Protein AF-A0A7S0L3K0-F1 (afdb_monomer)

pLDDT: mean 88.39, std 6.0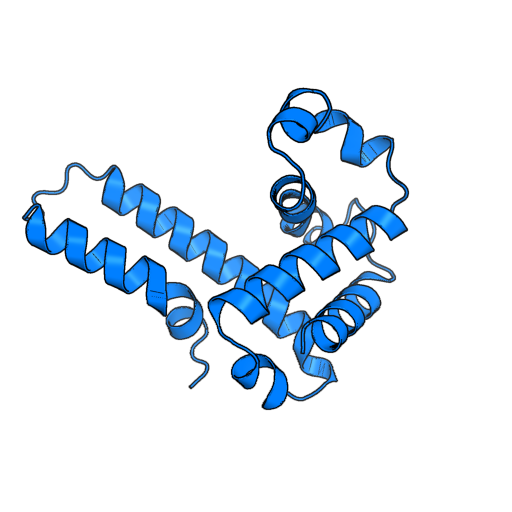1, range [55.41, 95.88]

Structure (mmCIF, N/CA/C/O backbone):
data_AF-A0A7S0L3K0-F1
#
_entry.id   AF-A0A7S0L3K0-F1
#
loop_
_atom_site.group_PDB
_atom_site.id
_atom_site.type_symbol
_atom_site.label_atom_id
_atom_site.label_alt_id
_atom_site.label_comp_id
_atom_site.label_asym_id
_atom_site.label_entity_id
_atom_site.label_seq_id
_atom_site.pdbx_PDB_ins_code
_atom_site.Cartn_x
_atom_site.Cartn_y
_atom_site.Cartn_z
_atom_site.occupancy
_atom_site.B_iso_or_equiv
_atom_site.auth_seq_id
_atom_site.auth_comp_id
_atom_site.auth_asym_id
_atom_site.auth_atom_id
_atom_site.pdbx_PDB_model_num
ATOM 1 N N . ALA A 1 1 ? 11.435 -13.276 3.367 1.00 85.19 1 ALA A N 1
ATOM 2 C CA . ALA A 1 1 ? 10.061 -12.832 3.049 1.00 85.19 1 ALA A CA 1
ATOM 3 C C . ALA A 1 1 ? 10.034 -11.551 2.218 1.00 85.19 1 ALA A C 1
ATOM 5 O O . ALA A 1 1 ? 9.555 -11.634 1.100 1.00 85.19 1 ALA A O 1
ATOM 6 N N . ILE A 1 2 ? 10.577 -10.417 2.697 1.00 90.44 2 ILE A N 1
ATOM 7 C CA . ILE A 1 2 ? 10.518 -9.126 1.968 1.00 90.44 2 ILE A CA 1
ATOM 8 C C . ILE A 1 2 ? 11.055 -9.250 0.538 1.00 90.44 2 ILE A C 1
ATOM 10 O O . ILE A 1 2 ? 10.295 -9.001 -0.384 1.00 90.44 2 ILE A O 1
ATOM 14 N N . ASN A 1 3 ? 12.285 -9.743 0.347 1.00 92.62 3 ASN A N 1
ATOM 15 C CA . ASN A 1 3 ? 12.864 -9.907 -0.996 1.00 92.62 3 ASN A CA 1
ATOM 16 C C . ASN A 1 3 ? 11.974 -10.757 -1.917 1.00 92.62 3 ASN A C 1
ATOM 18 O O . ASN A 1 3 ? 11.676 -10.331 -3.015 1.00 92.62 3 ASN A O 1
ATOM 22 N N . LYS A 1 4 ? 11.429 -11.880 -1.424 1.00 92.38 4 LYS A N 1
ATOM 23 C CA . LYS A 1 4 ? 10.509 -12.743 -2.191 1.00 92.38 4 LYS A CA 1
ATOM 24 C C . LYS A 1 4 ? 9.279 -11.978 -2.703 1.00 92.38 4 LYS A C 1
ATOM 26 O O . LYS A 1 4 ? 8.840 -12.208 -3.821 1.00 92.38 4 LYS A O 1
ATOM 31 N N . VAL A 1 5 ? 8.709 -11.098 -1.877 1.00 93.56 5 VAL A N 1
ATOM 32 C CA . VAL A 1 5 ? 7.560 -10.266 -2.268 1.00 93.56 5 VAL A CA 1
ATOM 33 C C . VAL A 1 5 ? 7.998 -9.154 -3.216 1.00 93.56 5 VAL A C 1
ATOM 35 O O . VAL A 1 5 ? 7.319 -8.913 -4.207 1.00 93.56 5 VAL A O 1
ATOM 38 N N . THR A 1 6 ? 9.128 -8.501 -2.939 1.00 95.31 6 THR A N 1
ATOM 39 C CA . THR A 1 6 ? 9.697 -7.465 -3.808 1.00 95.31 6 THR A CA 1
ATOM 40 C C . THR A 1 6 ? 9.964 -8.011 -5.207 1.00 95.31 6 THR A C 1
ATOM 42 O O . THR A 1 6 ? 9.560 -7.379 -6.177 1.00 95.31 6 THR A O 1
ATOM 45 N N . ASP A 1 7 ? 10.587 -9.183 -5.312 1.00 94.81 7 ASP A N 1
ATOM 46 C CA . ASP A 1 7 ? 10.913 -9.834 -6.581 1.00 94.81 7 ASP A CA 1
ATOM 47 C C . ASP A 1 7 ? 9.622 -10.172 -7.338 1.00 94.81 7 ASP A C 1
ATOM 49 O O . ASP A 1 7 ? 9.431 -9.702 -8.453 1.00 94.81 7 ASP A O 1
ATOM 53 N N . ALA A 1 8 ? 8.659 -10.837 -6.682 1.00 94.62 8 ALA A N 1
ATOM 54 C CA . ALA A 1 8 ? 7.371 -11.175 -7.294 1.00 94.62 8 ALA A CA 1
ATOM 55 C C . ALA A 1 8 ? 6.600 -9.941 -7.804 1.00 94.62 8 ALA A C 1
ATOM 57 O O . ALA A 1 8 ? 6.024 -9.972 -8.890 1.00 94.62 8 ALA A O 1
ATOM 58 N N . ILE A 1 9 ? 6.582 -8.843 -7.038 1.00 95.62 9 ILE A N 1
ATOM 59 C CA . ILE A 1 9 ? 5.941 -7.592 -7.471 1.00 95.62 9 ILE A CA 1
ATOM 60 C C . ILE A 1 9 ? 6.724 -6.950 -8.622 1.00 95.62 9 ILE A C 1
ATOM 62 O O . ILE A 1 9 ? 6.116 -6.419 -9.546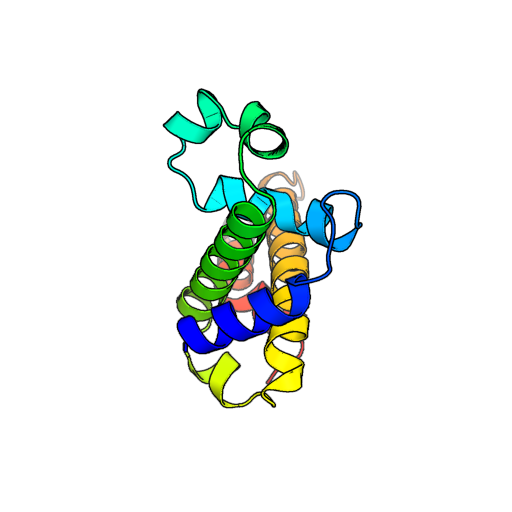 1.00 95.62 9 ILE A O 1
ATOM 66 N N . THR A 1 10 ? 8.057 -6.974 -8.575 1.00 95.38 10 THR A N 1
ATOM 67 C CA . THR A 1 10 ? 8.900 -6.393 -9.630 1.00 95.38 10 THR A CA 1
ATOM 68 C C . THR A 1 10 ? 8.693 -7.128 -10.950 1.00 95.38 10 THR A C 1
ATOM 70 O O . THR A 1 10 ? 8.482 -6.468 -11.966 1.00 95.38 10 THR A O 1
ATOM 73 N N . ASP A 1 11 ? 8.656 -8.461 -10.914 1.00 94.94 11 ASP A N 1
ATOM 74 C CA . ASP A 1 11 ? 8.370 -9.315 -12.069 1.00 94.94 11 ASP A CA 1
ATOM 75 C C . ASP A 1 11 ? 6.969 -9.026 -12.628 1.00 94.94 11 ASP A C 1
ATOM 77 O O . ASP A 1 11 ? 6.800 -8.797 -13.825 1.00 94.94 11 ASP A O 1
ATOM 81 N N . ALA A 1 12 ? 5.957 -8.923 -11.758 1.00 94.56 12 ALA A N 1
ATOM 82 C CA . ALA A 1 12 ? 4.595 -8.575 -12.169 1.00 94.56 12 ALA A CA 1
ATOM 83 C C . ALA A 1 12 ? 4.489 -7.173 -12.803 1.00 94.56 12 ALA A C 1
ATOM 85 O O . ALA A 1 12 ? 3.596 -6.923 -13.613 1.00 94.56 12 ALA A O 1
ATOM 86 N N . LEU A 1 13 ? 5.395 -6.254 -12.456 1.00 94.12 13 LEU A N 1
ATOM 87 C CA . LEU A 1 13 ? 5.435 -4.891 -12.986 1.00 94.12 13 LEU A CA 1
ATOM 88 C C . LEU A 1 13 ? 6.393 -4.713 -14.175 1.00 94.12 13 LEU A C 1
ATOM 90 O O . LEU A 1 13 ? 6.433 -3.615 -14.735 1.00 94.12 13 LEU A O 1
ATOM 94 N N . GLU A 1 14 ? 7.140 -5.739 -14.596 1.00 92.38 14 GLU A N 1
ATOM 95 C CA . GLU A 1 14 ? 8.213 -5.635 -15.603 1.00 92.38 14 GLU A CA 1
ATOM 96 C C . GLU A 1 14 ? 7.746 -4.964 -16.908 1.00 92.38 14 GLU A C 1
ATOM 98 O O . GLU A 1 14 ? 8.448 -4.128 -17.486 1.00 92.38 14 GLU A O 1
ATOM 103 N N . ASN A 1 15 ? 6.517 -5.260 -17.333 1.00 89.75 15 ASN A N 1
ATOM 104 C CA . ASN A 1 15 ? 5.930 -4.738 -18.568 1.00 89.75 15 ASN A CA 1
ATOM 105 C C . ASN A 1 15 ? 4.862 -3.656 -18.339 1.00 89.75 15 ASN A C 1
ATOM 107 O O . ASN A 1 15 ? 4.298 -3.131 -19.299 1.00 89.75 15 ASN A O 1
ATOM 111 N N . VAL A 1 16 ? 4.611 -3.276 -17.085 1.00 91.31 16 VAL A N 1
ATOM 112 C CA . VAL A 1 16 ? 3.577 -2.301 -16.718 1.00 91.31 16 VAL A CA 1
ATOM 113 C C . VAL A 1 16 ? 4.110 -0.882 -16.914 1.00 91.31 16 VAL A C 1
ATOM 115 O O . VAL A 1 16 ? 5.136 -0.502 -16.339 1.00 91.31 16 VAL A O 1
ATOM 118 N N . GLN A 1 17 ? 3.432 -0.099 -17.752 1.00 91.69 17 GLN A N 1
ATOM 119 C CA . GLN A 1 17 ? 3.820 1.275 -18.088 1.00 91.69 17 GLN A CA 1
ATOM 120 C C . GLN A 1 17 ? 3.189 2.296 -17.127 1.00 91.69 17 GLN A C 1
ATOM 122 O O . GLN A 1 17 ? 2.153 1.998 -16.531 1.00 91.69 17 GLN A O 1
ATOM 127 N N . PRO A 1 18 ? 3.753 3.511 -16.988 1.00 88.88 18 PRO A N 1
ATOM 128 C CA . PRO A 1 18 ? 3.191 4.560 -16.130 1.00 88.88 18 PRO A CA 1
ATOM 129 C C . PRO A 1 18 ? 1.736 4.942 -16.441 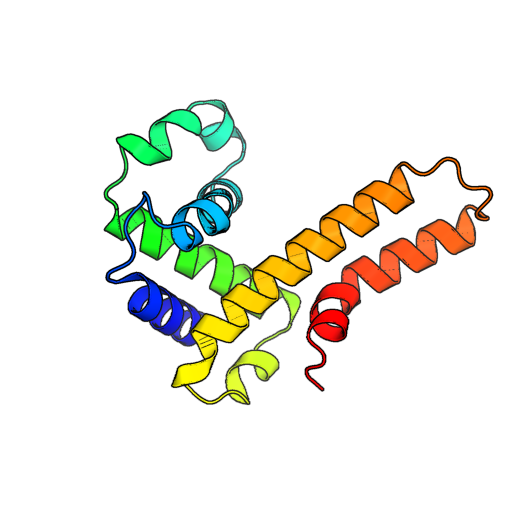1.00 88.88 18 PRO A C 1
ATOM 131 O O . PRO A 1 18 ? 1.007 5.433 -15.577 1.00 88.88 18 PRO A O 1
ATOM 134 N N . GLU A 1 19 ? 1.295 4.725 -17.678 1.00 90.38 19 GLU A N 1
ATOM 135 C CA . GLU A 1 19 ? -0.064 5.012 -18.126 1.00 90.38 19 GLU A CA 1
ATOM 136 C C . GLU A 1 19 ? -1.078 3.953 -17.677 1.00 90.38 19 GLU A C 1
ATOM 138 O O . GLU A 1 19 ? -2.277 4.259 -17.637 1.00 90.38 19 GLU A O 1
ATOM 143 N N . ASP A 1 20 ? -0.605 2.754 -17.328 1.00 93.69 20 ASP A N 1
ATOM 144 C CA . ASP A 1 20 ? -1.420 1.617 -16.914 1.00 93.69 20 ASP A CA 1
ATOM 145 C C . ASP A 1 20 ? -2.207 1.945 -15.629 1.00 93.69 20 ASP A C 1
ATOM 147 O O . ASP A 1 20 ? -1.650 2.541 -14.693 1.00 93.69 20 ASP A O 1
ATOM 151 N N . PRO A 1 21 ? -3.500 1.573 -15.547 1.00 93.00 21 PRO A N 1
ATOM 152 C CA . PRO A 1 21 ? -4.292 1.726 -14.331 1.00 93.00 21 PRO A CA 1
ATOM 153 C C . PRO A 1 21 ? -3.611 1.180 -13.072 1.00 93.00 21 PRO A C 1
ATOM 155 O O . PRO A 1 21 ? -3.648 1.850 -12.039 1.00 93.00 21 PRO A O 1
ATOM 158 N N . LEU A 1 22 ? -2.952 0.019 -13.154 1.00 91.75 22 LEU A N 1
ATOM 159 C CA . LEU A 1 22 ? -2.271 -0.595 -12.013 1.00 91.75 22 LEU A CA 1
ATOM 160 C C . LEU A 1 22 ? -1.101 0.266 -11.529 1.00 91.75 22 LEU A C 1
ATOM 162 O O . LEU A 1 22 ? -0.911 0.450 -10.328 1.00 91.75 22 LEU A O 1
ATOM 166 N N . PHE A 1 23 ? -0.325 0.837 -12.452 1.00 92.69 23 PHE A N 1
ATOM 167 C CA . PHE A 1 23 ? 0.810 1.680 -12.086 1.00 92.69 23 PHE A CA 1
ATOM 168 C C . PHE A 1 23 ? 0.352 2.955 -11.381 1.00 92.69 23 PHE A C 1
ATOM 170 O O . PHE A 1 23 ? 0.902 3.331 -10.347 1.00 92.69 23 PHE A O 1
ATOM 177 N N . LYS A 1 24 ? -0.688 3.604 -11.914 1.00 92.88 24 LYS A N 1
ATOM 178 C CA . LYS A 1 24 ? -1.279 4.810 -11.318 1.00 92.88 24 LYS A CA 1
ATOM 179 C C . LYS A 1 24 ? -1.863 4.538 -9.939 1.00 92.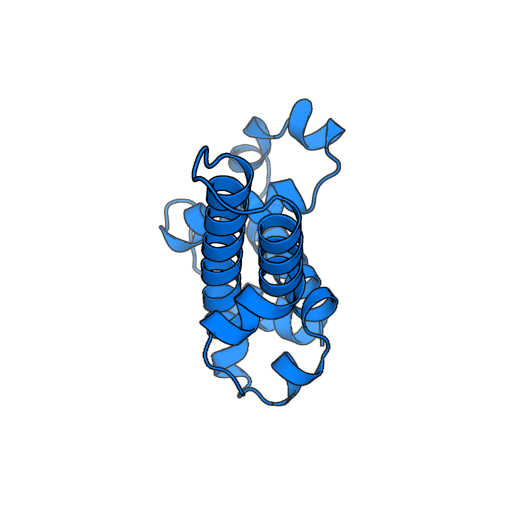88 24 LYS A C 1
ATOM 181 O O . LYS A 1 24 ? -1.713 5.369 -9.047 1.00 92.88 24 LYS A O 1
ATOM 186 N N . GLU A 1 25 ? -2.501 3.382 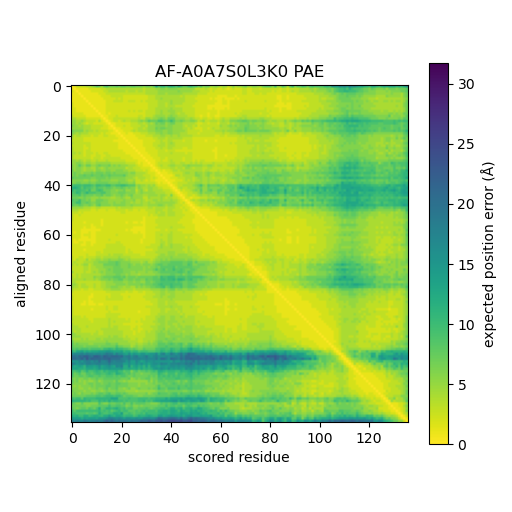-9.773 1.00 93.88 25 GLU A N 1
ATOM 187 C CA . GLU A 1 25 ? -3.029 2.922 -8.491 1.00 93.88 25 GLU A CA 1
ATOM 188 C C . GLU A 1 25 ? -1.916 2.781 -7.444 1.00 93.88 25 GLU A C 1
ATOM 190 O O . GLU A 1 25 ? -2.075 3.234 -6.315 1.00 93.88 25 GLU A O 1
ATOM 195 N N . LEU A 1 26 ? -0.777 2.194 -7.823 1.00 93.62 26 LEU A N 1
ATOM 196 C CA . LEU A 1 26 ? 0.337 1.908 -6.917 1.00 93.62 26 LEU A CA 1
ATOM 197 C C . LEU A 1 26 ? 1.311 3.082 -6.738 1.00 93.62 26 LEU A C 1
ATOM 199 O O . LEU A 1 26 ? 2.083 3.095 -5.781 1.00 93.62 26 LEU A O 1
ATOM 203 N N . PHE A 1 27 ? 1.279 4.091 -7.610 1.00 92.44 27 PHE A N 1
ATOM 204 C CA . PHE A 1 27 ? 2.176 5.251 -7.575 1.00 92.44 27 PHE A CA 1
ATOM 205 C C . PHE A 1 27 ? 2.288 5.953 -6.204 1.00 92.44 27 PHE A C 1
ATOM 207 O O . PHE A 1 27 ? 3.401 6.346 -5.833 1.00 92.44 27 PHE A O 1
ATOM 214 N N . PRO A 1 28 ? 1.210 6.101 -5.400 1.00 92.56 28 PRO A N 1
ATOM 215 C CA . PRO A 1 28 ? 1.309 6.692 -4.066 1.00 92.56 28 PRO A CA 1
ATOM 216 C C . PRO A 1 28 ? 2.298 5.974 -3.136 1.00 92.56 28 PRO A C 1
ATOM 218 O O . PRO A 1 28 ? 2.909 6.635 -2.297 1.00 92.56 28 PRO A O 1
ATOM 221 N N . LEU A 1 29 ? 2.543 4.670 -3.323 1.00 92.56 29 LEU A N 1
ATOM 222 C CA . LEU A 1 29 ? 3.515 3.904 -2.530 1.00 92.56 29 LEU A CA 1
ATOM 223 C C . LEU A 1 29 ? 4.941 4.446 -2.651 1.00 92.56 29 LEU A C 1
ATOM 225 O O . LEU A 1 29 ? 5.705 4.383 -1.690 1.00 92.56 29 LEU A O 1
ATOM 229 N N . ILE A 1 30 ? 5.296 5.028 -3.802 1.00 91.19 30 ILE A N 1
ATOM 230 C CA . ILE A 1 30 ? 6.604 5.669 -3.984 1.00 91.19 30 ILE A CA 1
ATOM 231 C C . ILE A 1 30 ? 6.731 6.850 -3.023 1.00 91.19 30 ILE A C 1
ATOM 233 O O . ILE A 1 30 ? 7.765 7.023 -2.386 1.00 91.19 30 ILE A O 1
ATOM 237 N N . LYS A 1 31 ? 5.669 7.653 -2.889 1.00 88.62 31 LYS A N 1
ATOM 238 C CA . LYS A 1 31 ? 5.645 8.802 -1.977 1.00 88.62 31 LYS A CA 1
ATOM 239 C C . LYS A 1 31 ? 5.628 8.352 -0.515 1.00 88.62 31 LYS A C 1
ATOM 241 O O . LYS A 1 31 ? 6.326 8.958 0.289 1.00 88.62 31 LYS A O 1
ATOM 246 N N . GLU A 1 32 ? 4.891 7.289 -0.183 1.00 86.38 32 GLU A N 1
ATOM 247 C CA . GLU A 1 32 ? 4.870 6.699 1.169 1.00 86.38 32 GLU A CA 1
ATOM 248 C C . GLU A 1 32 ? 6.264 6.225 1.620 1.00 86.38 32 GLU A C 1
ATOM 250 O O . GLU A 1 32 ? 6.604 6.345 2.795 1.00 86.38 32 GLU A O 1
ATOM 255 N N . GLY A 1 33 ? 7.081 5.710 0.695 1.00 82.69 33 GLY A N 1
ATOM 256 C CA . GLY A 1 33 ? 8.439 5.241 0.982 1.00 82.69 33 GLY A CA 1
ATOM 257 C C . GLY A 1 33 ? 9.497 6.343 1.117 1.00 82.69 33 GLY A C 1
ATOM 258 O O . GLY A 1 33 ? 10.630 6.053 1.503 1.00 82.69 33 GLY A O 1
ATOM 259 N N . LEU A 1 34 ? 9.166 7.597 0.797 1.00 86.38 34 LEU A N 1
ATOM 260 C CA . LEU A 1 34 ? 10.105 8.717 0.824 1.00 86.38 34 LEU A CA 1
ATOM 261 C C . LEU A 1 34 ? 9.941 9.569 2.094 1.00 86.38 34 LEU A C 1
ATOM 263 O O . LEU A 1 34 ? 8.832 9.726 2.606 1.00 86.38 34 LEU A O 1
ATOM 267 N N . PRO A 1 35 ? 11.019 10.207 2.590 1.00 88.06 35 PRO A N 1
ATOM 268 C CA . PRO A 1 35 ? 10.910 11.169 3.680 1.00 88.06 35 PRO A CA 1
ATOM 269 C C . PRO A 1 35 ? 9.941 12.307 3.333 1.00 88.06 35 PRO A C 1
ATOM 271 O O . PRO A 1 35 ? 10.033 12.895 2.253 1.00 88.06 35 PRO A O 1
ATOM 274 N N . ALA A 1 36 ? 9.073 12.687 4.277 1.00 86.75 36 ALA A N 1
ATOM 275 C CA . ALA A 1 36 ? 8.023 13.690 4.060 1.00 86.75 36 ALA A CA 1
ATOM 276 C C . ALA A 1 36 ? 8.552 15.005 3.459 1.00 86.75 36 ALA A C 1
ATOM 278 O O . ALA A 1 36 ? 7.953 15.558 2.539 1.00 86.75 36 ALA A O 1
ATOM 279 N N . LYS A 1 37 ? 9.728 15.465 3.909 1.00 87.44 37 LYS A N 1
ATOM 280 C CA . LYS A 1 37 ? 10.351 16.689 3.392 1.00 87.44 37 LYS A CA 1
ATOM 281 C C . LYS A 1 37 ? 10.767 16.573 1.919 1.00 87.44 37 LYS A C 1
ATOM 283 O O . LYS A 1 37 ? 10.690 17.554 1.189 1.00 87.44 37 LYS A O 1
ATOM 288 N N . MET A 1 38 ? 11.172 15.388 1.457 1.00 82.69 38 MET A N 1
ATOM 289 C CA . MET A 1 38 ? 11.490 15.164 0.041 1.00 82.69 38 MET A CA 1
ATOM 290 C C . MET A 1 38 ? 10.237 15.150 -0.830 1.00 82.69 38 MET A C 1
ATOM 292 O O . MET A 1 38 ? 10.249 15.717 -1.923 1.00 82.69 38 MET A O 1
ATOM 296 N N . VAL A 1 39 ? 9.151 14.556 -0.333 1.00 87.44 39 VAL A N 1
ATOM 297 C CA . VAL A 1 39 ? 7.857 14.574 -1.027 1.00 87.44 39 VAL A CA 1
ATOM 298 C C . VAL A 1 39 ? 7.320 16.004 -1.125 1.00 87.44 39 VAL A C 1
ATOM 300 O O . VAL A 1 39 ? 6.866 16.402 -2.191 1.00 87.44 39 VAL A O 1
ATOM 303 N N . GLU A 1 40 ? 7.447 16.805 -0.067 1.00 87.62 40 GLU A N 1
ATOM 304 C CA . GLU A 1 40 ? 7.041 18.218 -0.060 1.00 87.62 40 GLU A CA 1
ATOM 305 C C . GLU A 1 40 ? 7.831 19.061 -1.078 1.00 87.62 40 GLU A C 1
ATOM 307 O O . GLU A 1 40 ? 7.261 19.876 -1.793 1.00 87.62 40 GLU A O 1
ATOM 312 N N . ILE A 1 41 ? 9.149 18.853 -1.174 1.00 87.06 41 ILE A N 1
ATOM 313 C CA . ILE A 1 41 ? 10.027 19.655 -2.043 1.00 87.06 41 ILE A CA 1
ATOM 314 C C . ILE A 1 41 ? 9.954 19.211 -3.516 1.00 87.06 41 ILE A C 1
ATOM 316 O O . ILE A 1 41 ? 10.256 19.989 -4.427 1.00 87.06 41 ILE A O 1
ATOM 320 N N . GLY A 1 42 ? 9.640 17.945 -3.794 1.00 81.81 42 GLY A N 1
ATOM 321 C CA . GLY A 1 42 ? 9.824 17.386 -5.134 1.00 81.81 42 GLY A CA 1
ATOM 322 C C . GLY A 1 42 ? 8.919 16.228 -5.519 1.00 81.81 42 GLY A C 1
ATOM 323 O O . GLY A 1 42 ? 9.184 15.606 -6.545 1.00 81.81 42 GLY A O 1
ATOM 324 N N . GLY A 1 43 ? 7.861 15.949 -4.761 1.00 82.12 43 GLY A N 1
ATOM 325 C CA . GLY A 1 43 ? 6.956 14.826 -5.008 1.00 82.12 43 GLY A CA 1
ATOM 326 C C . GLY A 1 43 ? 6.320 14.831 -6.400 1.00 82.12 43 GLY A C 1
ATOM 327 O O . GLY A 1 43 ? 6.088 13.767 -6.970 1.00 82.12 43 GLY A O 1
ATOM 328 N N . ASP A 1 44 ? 6.101 16.011 -6.976 1.00 84.56 44 ASP A N 1
ATOM 329 C CA . ASP A 1 44 ? 5.499 16.164 -8.308 1.00 84.56 44 ASP A CA 1
ATOM 330 C C . ASP A 1 44 ? 6.480 15.851 -9.444 1.00 84.56 44 ASP A C 1
ATOM 332 O O . ASP A 1 44 ? 6.077 15.533 -10.560 1.00 84.56 44 ASP A O 1
ATOM 336 N N . ARG A 1 45 ? 7.787 15.888 -9.158 1.00 86.81 45 ARG A N 1
ATOM 337 C CA . ARG A 1 45 ? 8.847 15.595 -10.131 1.00 86.81 45 ARG A CA 1
ATOM 338 C C . ARG A 1 45 ? 9.139 14.102 -10.259 1.00 86.81 45 ARG A C 1
ATOM 340 O O . ARG A 1 45 ? 9.784 13.707 -11.223 1.00 86.81 45 ARG A O 1
ATOM 347 N N . ILE A 1 46 ? 8.667 13.279 -9.319 1.00 84.69 46 ILE A N 1
ATOM 348 C CA . ILE A 1 46 ? 8.967 11.839 -9.254 1.00 84.69 46 ILE A CA 1
ATOM 349 C C . ILE A 1 46 ? 8.583 11.134 -10.558 1.00 84.69 46 ILE A C 1
ATOM 351 O O . ILE A 1 46 ? 9.406 10.420 -11.120 1.00 84.69 46 ILE A O 1
ATOM 355 N N . GLY A 1 47 ? 7.370 11.375 -11.066 1.00 83.19 47 GLY A N 1
ATOM 356 C CA . GLY A 1 47 ? 6.864 10.678 -12.253 1.00 83.19 47 GLY A CA 1
ATOM 357 C C . GLY A 1 47 ? 7.680 10.951 -13.519 1.00 83.19 47 GLY A C 1
ATOM 358 O O . GLY A 1 47 ? 7.885 10.040 -14.313 1.00 83.19 47 GLY A O 1
ATOM 359 N N . ASN A 1 48 ? 8.195 12.176 -13.670 1.00 85.69 48 ASN A N 1
ATOM 360 C CA . ASN A 1 48 ? 8.906 12.613 -14.876 1.00 85.69 48 ASN A CA 1
ATOM 361 C C . ASN A 1 48 ? 10.427 12.439 -14.783 1.00 85.69 48 ASN A C 1
ATOM 363 O O . ASN A 1 48 ? 11.087 12.255 -15.802 1.00 85.69 48 ASN A O 1
ATOM 367 N N . ASN A 1 49 ? 10.997 12.524 -13.578 1.00 87.19 49 ASN A N 1
ATOM 368 C CA . ASN A 1 49 ? 12.449 12.560 -13.402 1.00 87.19 49 ASN A CA 1
ATOM 369 C C . ASN A 1 49 ? 13.044 11.202 -13.027 1.00 87.19 49 ASN A C 1
ATOM 371 O O . ASN A 1 49 ? 14.256 11.024 -13.148 1.00 87.19 49 ASN A O 1
ATOM 375 N N . PHE A 1 50 ? 12.241 10.261 -12.522 1.00 87.88 50 PHE A N 1
ATOM 376 C CA . PHE A 1 50 ? 12.745 8.946 -12.135 1.00 87.88 50 PHE A CA 1
ATOM 377 C C . PHE A 1 50 ? 12.557 7.943 -13.274 1.00 87.88 50 PHE A C 1
ATOM 379 O O . PHE A 1 50 ? 11.462 7.870 -13.834 1.00 87.88 50 PHE A O 1
ATOM 386 N N . PRO A 1 51 ? 13.570 7.114 -13.588 1.00 93.25 51 PRO A N 1
ATOM 387 C CA . PRO A 1 51 ? 13.403 6.019 -14.535 1.00 93.25 51 PRO A CA 1
ATOM 388 C C . PRO A 1 51 ? 12.244 5.104 -14.129 1.00 93.25 51 PRO A C 1
ATOM 390 O O . PRO A 1 51 ? 12.098 4.777 -12.951 1.00 93.25 51 PRO A O 1
ATOM 393 N N . VAL A 1 52 ? 11.458 4.634 -15.099 1.00 92.31 52 VAL A N 1
ATOM 394 C CA . VAL A 1 52 ? 10.288 3.772 -14.840 1.00 92.31 52 VAL A CA 1
ATOM 395 C C . VAL A 1 52 ? 10.675 2.532 -14.030 1.00 92.31 52 VAL A C 1
ATOM 397 O O . VAL A 1 52 ? 9.999 2.193 -13.063 1.00 92.31 52 VAL A O 1
ATOM 400 N N . GLN A 1 53 ? 11.816 1.906 -14.336 1.00 93.94 53 GLN A N 1
ATOM 401 C CA . GLN A 1 53 ? 12.288 0.750 -13.570 1.00 93.94 53 GLN A CA 1
ATOM 402 C C . GLN A 1 53 ? 12.570 1.085 -12.099 1.00 93.94 53 GLN A C 1
ATOM 404 O O . GLN A 1 53 ? 12.272 0.288 -11.214 1.00 93.94 53 GLN A O 1
ATOM 409 N N . TYR A 1 54 ? 13.100 2.277 -11.816 1.00 93.06 54 TYR A N 1
ATOM 410 C CA . TYR A 1 54 ? 13.303 2.719 -10.438 1.00 93.06 54 TYR A CA 1
ATOM 411 C C . TYR A 1 54 ? 11.964 2.887 -9.713 1.00 93.06 54 TYR A C 1
ATOM 413 O O . TYR A 1 54 ? 11.823 2.453 -8.572 1.00 93.06 54 TYR A O 1
ATOM 421 N N . GLN A 1 55 ? 10.966 3.462 -10.388 1.00 93.50 55 GLN A N 1
ATOM 422 C CA . GLN A 1 55 ? 9.620 3.613 -9.839 1.00 93.50 55 GLN A CA 1
ATOM 423 C C . GLN A 1 55 ? 8.985 2.249 -9.513 1.00 93.50 55 GLN A C 1
ATOM 425 O O . GLN A 1 55 ? 8.459 2.079 -8.416 1.00 93.50 55 GLN A O 1
ATOM 430 N N . ARG A 1 56 ? 9.112 1.252 -10.401 1.00 94.94 56 ARG A N 1
ATOM 431 C CA . ARG A 1 56 ? 8.652 -0.130 -10.153 1.00 94.94 56 ARG A CA 1
ATOM 432 C C . ARG A 1 56 ? 9.322 -0.743 -8.927 1.00 94.94 56 ARG A C 1
ATOM 434 O O . ARG A 1 56 ? 8.636 -1.243 -8.041 1.00 94.94 56 ARG A O 1
ATOM 441 N N . ASN A 1 57 ? 10.646 -0.633 -8.834 1.00 94.44 57 ASN A N 1
ATOM 442 C CA . ASN A 1 57 ? 11.405 -1.168 -7.703 1.00 94.44 57 ASN A CA 1
ATOM 443 C C . ASN A 1 57 ? 11.027 -0.475 -6.382 1.00 94.44 57 ASN A C 1
ATOM 445 O O . ASN A 1 57 ? 10.961 -1.124 -5.335 1.00 94.44 57 ASN A O 1
ATOM 449 N N . ALA A 1 58 ? 10.759 0.834 -6.424 1.00 94.06 58 ALA A N 1
ATOM 450 C CA . ALA A 1 58 ? 10.300 1.600 -5.270 1.00 94.06 58 ALA A CA 1
ATOM 451 C C . ALA A 1 58 ? 8.902 1.150 -4.815 1.00 94.06 58 ALA A C 1
ATOM 453 O O . ALA A 1 58 ? 8.714 0.889 -3.627 1.00 94.06 58 ALA A O 1
ATOM 454 N N . ILE A 1 59 ? 7.956 0.982 -5.749 1.00 95.62 59 ILE A N 1
ATOM 455 C CA . ILE A 1 59 ? 6.620 0.422 -5.481 1.00 95.62 59 ILE A CA 1
ATOM 456 C C . ILE A 1 59 ? 6.746 -0.964 -4.841 1.00 95.62 59 ILE A C 1
ATOM 458 O O . ILE A 1 59 ? 6.167 -1.208 -3.782 1.00 95.62 59 ILE A O 1
ATOM 462 N N . ALA A 1 60 ? 7.530 -1.851 -5.457 1.00 95.88 60 ALA A N 1
ATOM 463 C CA . ALA A 1 60 ? 7.706 -3.224 -5.003 1.00 95.88 60 ALA A CA 1
ATOM 464 C C . ALA A 1 60 ? 8.281 -3.282 -3.585 1.00 95.88 60 ALA A C 1
ATOM 466 O O . ALA A 1 60 ? 7.723 -3.944 -2.712 1.00 95.88 60 ALA A O 1
ATOM 467 N N . SER A 1 61 ? 9.347 -2.522 -3.325 1.00 95.19 61 SER A N 1
ATOM 468 C CA . SER A 1 61 ? 10.014 -2.498 -2.020 1.00 95.19 61 SER A CA 1
ATOM 469 C C . SER A 1 61 ? 9.123 -1.906 -0.926 1.00 95.19 61 SER A C 1
ATOM 471 O O . SER A 1 61 ? 9.081 -2.435 0.190 1.00 95.19 61 SER A O 1
ATOM 473 N N . ALA A 1 62 ? 8.391 -0.831 -1.234 1.00 94.69 62 ALA A N 1
ATOM 474 C CA . ALA A 1 62 ? 7.474 -0.194 -0.295 1.00 94.69 62 ALA A CA 1
ATOM 475 C C . ALA A 1 62 ? 6.306 -1.125 0.059 1.00 94.69 62 ALA A C 1
ATOM 477 O O . ALA A 1 62 ? 6.020 -1.335 1.241 1.00 94.69 62 ALA A O 1
ATOM 478 N N . LEU A 1 63 ? 5.675 -1.741 -0.945 1.00 94.88 63 LEU A N 1
ATOM 479 C CA . LEU A 1 63 ? 4.552 -2.651 -0.735 1.00 94.88 63 LEU A CA 1
ATOM 480 C C . LEU A 1 63 ? 4.977 -3.930 -0.005 1.00 94.88 63 LEU A C 1
ATOM 482 O O . LEU A 1 63 ? 4.315 -4.332 0.951 1.00 94.88 63 LEU A O 1
ATOM 486 N N . ALA A 1 64 ? 6.102 -4.531 -0.395 1.00 94.38 64 ALA A N 1
ATOM 487 C CA . ALA A 1 64 ? 6.650 -5.711 0.267 1.00 94.38 64 ALA A CA 1
ATOM 488 C C . ALA A 1 64 ? 6.951 -5.445 1.746 1.00 94.38 64 ALA A C 1
ATOM 490 O O . ALA A 1 64 ? 6.571 -6.234 2.613 1.00 94.38 64 ALA A O 1
ATOM 491 N N . SER A 1 65 ? 7.589 -4.309 2.041 1.00 93.62 65 SER A N 1
ATOM 492 C CA . SER A 1 65 ? 7.875 -3.898 3.416 1.00 93.62 65 SER A CA 1
ATOM 493 C C . SER A 1 65 ? 6.580 -3.697 4.201 1.00 93.62 65 SER A C 1
ATOM 495 O O . SER A 1 65 ? 6.426 -4.262 5.280 1.00 93.62 65 SER A O 1
ATOM 497 N N . LYS A 1 66 ? 5.613 -2.957 3.644 1.00 91.44 66 LYS A N 1
ATOM 498 C CA . LYS A 1 66 ? 4.319 -2.690 4.287 1.00 91.44 66 LYS A CA 1
ATOM 499 C C . LYS A 1 66 ? 3.557 -3.976 4.609 1.00 91.44 66 LYS A C 1
ATOM 501 O O . LYS A 1 66 ? 3.044 -4.113 5.717 1.00 91.44 66 LYS A O 1
ATOM 506 N N . LEU A 1 67 ? 3.515 -4.917 3.667 1.00 91.44 67 LEU A N 1
ATOM 507 C CA . LEU A 1 67 ? 2.862 -6.212 3.839 1.00 91.44 67 LEU A CA 1
ATOM 508 C C . LEU A 1 67 ? 3.533 -7.027 4.953 1.00 91.44 67 LEU A C 1
ATOM 510 O O . LEU A 1 67 ? 2.873 -7.436 5.904 1.00 91.44 67 LEU A O 1
ATOM 514 N N . VAL A 1 68 ? 4.851 -7.232 4.865 1.00 92.06 68 VAL A N 1
ATOM 515 C CA . VAL A 1 68 ? 5.578 -8.116 5.789 1.00 92.06 68 VAL A CA 1
ATOM 516 C C . VAL A 1 68 ? 5.676 -7.526 7.194 1.00 92.06 68 VAL A C 1
ATOM 518 O O . VAL A 1 68 ? 5.578 -8.272 8.163 1.00 92.06 68 VAL A O 1
ATOM 521 N N . TYR A 1 69 ? 5.847 -6.210 7.342 1.00 90.69 69 TYR A N 1
ATOM 522 C CA . TYR A 1 69 ? 5.891 -5.594 8.672 1.00 90.69 69 TYR A CA 1
ATOM 523 C C . TYR A 1 69 ? 4.532 -5.595 9.371 1.00 90.69 69 TYR A C 1
ATOM 525 O O . TYR A 1 69 ? 4.491 -5.692 10.595 1.00 90.69 69 TYR A O 1
ATOM 533 N N . LYS A 1 70 ? 3.431 -5.485 8.620 1.00 88.38 70 LYS A N 1
ATOM 534 C CA . LYS A 1 70 ? 2.086 -5.424 9.201 1.00 88.38 70 LYS A CA 1
ATOM 535 C C . LYS A 1 70 ? 1.502 -6.809 9.485 1.00 88.38 70 LYS A C 1
ATOM 537 O O . LYS A 1 70 ? 0.893 -6.998 10.530 1.00 88.38 70 LYS A O 1
ATOM 542 N N . GLU A 1 71 ? 1.732 -7.777 8.602 1.00 87.88 71 GLU A N 1
ATOM 543 C CA . GLU A 1 71 ? 1.128 -9.118 8.695 1.00 87.88 71 GLU A CA 1
ATOM 544 C C . GLU A 1 71 ? 2.114 -10.210 9.134 1.00 87.88 71 GLU A C 1
ATOM 546 O O . GLU A 1 71 ? 1.721 -11.329 9.468 1.00 87.88 71 GLU A O 1
ATOM 551 N N . GLY A 1 72 ? 3.411 -9.903 9.141 1.00 88.19 72 GLY A N 1
ATOM 552 C CA . GLY A 1 72 ? 4.467 -10.880 9.363 1.00 88.19 72 GLY A CA 1
ATOM 553 C C . GLY A 1 72 ? 4.781 -11.715 8.118 1.00 88.19 72 GLY A C 1
ATOM 554 O O . GLY A 1 72 ? 4.228 -11.542 7.032 1.00 88.19 72 GLY A O 1
ATOM 555 N N . ILE A 1 73 ? 5.718 -12.651 8.276 1.00 89.06 73 ILE A N 1
ATOM 556 C CA . ILE A 1 73 ? 6.219 -13.477 7.166 1.00 89.06 73 ILE A CA 1
ATOM 557 C C . ILE A 1 73 ? 5.251 -14.600 6.769 1.00 89.06 73 ILE A C 1
ATOM 559 O O . ILE A 1 73 ? 5.244 -15.024 5.615 1.00 89.06 73 ILE A O 1
ATOM 563 N N . HIS A 1 74 ? 4.404 -15.046 7.702 1.00 85.38 74 HIS A N 1
ATOM 564 C CA . HIS A 1 74 ? 3.557 -16.226 7.523 1.00 85.38 74 HIS A CA 1
ATOM 565 C C . HIS A 1 74 ? 2.572 -16.061 6.359 1.00 85.38 74 HIS A C 1
ATOM 567 O O . HIS A 1 74 ? 2.379 -17.003 5.590 1.00 85.38 74 HIS A O 1
ATOM 573 N N . LEU A 1 75 ? 2.010 -14.857 6.183 1.00 81.12 75 LEU A N 1
ATOM 574 C CA . LEU A 1 75 ? 1.082 -14.544 5.093 1.00 81.12 75 LEU A CA 1
ATOM 575 C C . LEU A 1 75 ? 1.719 -14.729 3.712 1.00 81.12 75 LEU A C 1
ATOM 577 O O . LEU A 1 75 ? 1.004 -15.003 2.758 1.00 81.12 75 LEU A O 1
ATOM 581 N N . VAL A 1 76 ? 3.039 -14.568 3.598 1.00 86.06 76 VAL A N 1
ATOM 582 C CA . VAL A 1 76 ? 3.799 -14.721 2.349 1.00 86.06 76 VAL A CA 1
ATOM 583 C C . VAL A 1 76 ? 4.249 -16.168 2.147 1.00 86.06 76 VAL A C 1
ATOM 585 O O . VAL A 1 76 ? 4.330 -16.650 1.018 1.00 86.06 76 VAL A O 1
ATOM 588 N N . GLU A 1 77 ? 4.580 -16.866 3.231 1.00 87.06 77 GLU A N 1
ATOM 589 C CA . GLU A 1 77 ? 5.146 -18.217 3.181 1.00 87.06 77 GLU A CA 1
ATOM 590 C C . GLU A 1 77 ? 4.128 -19.288 2.786 1.00 87.06 77 GLU A C 1
ATOM 592 O O . GLU A 1 77 ? 4.505 -20.257 2.134 1.00 87.06 77 GLU A O 1
ATOM 597 N N . ILE A 1 78 ? 2.847 -19.089 3.104 1.00 86.69 78 ILE A N 1
ATOM 598 C CA . ILE A 1 78 ? 1.770 -20.031 2.753 1.00 86.69 78 ILE A CA 1
ATOM 599 C C . ILE A 1 78 ? 1.254 -19.882 1.323 1.00 86.69 78 ILE A C 1
ATOM 601 O O . ILE A 1 78 ? 0.446 -20.700 0.886 1.00 86.69 78 ILE A O 1
ATOM 605 N N . GLN A 1 79 ? 1.670 -18.841 0.598 1.00 83.69 79 GLN A N 1
ATOM 606 C CA . GLN A 1 79 ? 1.133 -18.583 -0.737 1.00 83.69 79 GLN A CA 1
ATOM 607 C C . GLN A 1 79 ? 1.963 -19.270 -1.822 1.00 83.69 79 GLN A C 1
ATOM 609 O O . GLN A 1 79 ? 3.201 -19.268 -1.747 1.00 83.69 79 GLN A O 1
ATOM 614 N N . PRO A 1 80 ? 1.300 -19.780 -2.875 1.00 87.94 80 PRO A N 1
ATOM 615 C CA . PRO A 1 80 ? 1.960 -20.126 -4.126 1.00 87.94 80 PRO A CA 1
ATOM 616 C C . PRO A 1 80 ? 2.768 -18.937 -4.659 1.00 87.94 80 PRO A C 1
ATOM 618 O O . PRO A 1 80 ? 2.326 -17.791 -4.566 1.00 87.94 80 PRO A O 1
ATOM 621 N N . ALA A 1 81 ? 3.967 -19.199 -5.184 1.00 85.12 81 ALA A N 1
ATOM 622 C CA . ALA A 1 81 ? 4.900 -18.144 -5.589 1.00 85.12 81 ALA A CA 1
ATOM 623 C C . ALA A 1 81 ? 4.322 -17.216 -6.674 1.00 85.12 81 ALA A C 1
ATOM 625 O O . ALA A 1 81 ? 4.540 -16.010 -6.625 1.00 85.12 81 ALA A O 1
ATOM 626 N N . ASP A 1 82 ? 3.537 -17.778 -7.589 1.00 88.06 82 ASP A N 1
ATOM 627 C CA . ASP A 1 82 ? 2.834 -17.101 -8.679 1.00 88.06 82 ASP A CA 1
ATOM 628 C C . ASP A 1 82 ? 1.680 -16.199 -8.209 1.00 88.06 82 ASP A C 1
ATOM 630 O O . ASP A 1 82 ? 1.286 -15.291 -8.931 1.00 88.06 82 ASP A O 1
ATOM 634 N N . GLN A 1 83 ? 1.163 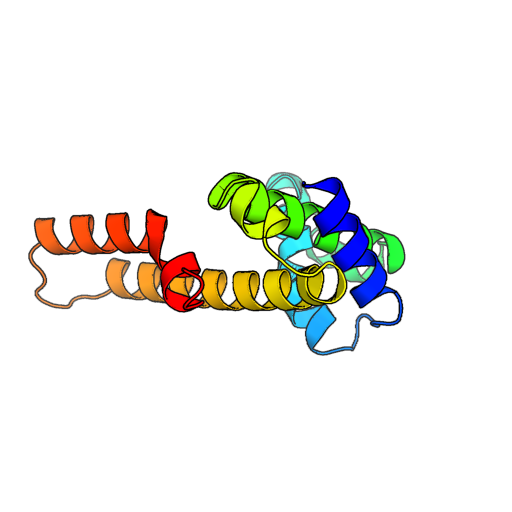-16.389 -6.990 1.00 90.25 83 GLN A N 1
ATOM 635 C CA . GLN A 1 83 ? 0.059 -15.583 -6.450 1.00 90.25 83 GLN A CA 1
ATOM 636 C C . GLN A 1 83 ? 0.517 -14.422 -5.560 1.00 90.25 83 GLN A C 1
ATOM 638 O O . GLN A 1 83 ? -0.299 -13.585 -5.172 1.00 90.25 83 GLN A O 1
ATOM 643 N N . ILE A 1 84 ? 1.807 -14.344 -5.213 1.00 92.31 84 ILE A N 1
ATOM 644 C CA . ILE A 1 84 ? 2.311 -13.377 -4.224 1.00 92.31 84 ILE A CA 1
ATOM 645 C C . ILE A 1 84 ? 2.056 -11.931 -4.662 1.00 92.31 84 ILE A C 1
ATOM 647 O O . ILE A 1 84 ? 1.608 -11.123 -3.847 1.00 92.31 84 ILE A O 1
ATOM 651 N N . ALA A 1 85 ? 2.312 -11.608 -5.931 1.00 93.69 85 ALA A N 1
ATOM 652 C CA . ALA A 1 85 ? 2.140 -10.254 -6.454 1.00 93.69 85 ALA A CA 1
ATOM 653 C C . ALA A 1 85 ? 0.667 -9.821 -6.437 1.00 93.69 85 ALA A C 1
ATOM 655 O O . ALA A 1 85 ? 0.327 -8.800 -5.837 1.00 93.69 85 ALA A O 1
ATOM 656 N N . ASP A 1 86 ? -0.222 -10.649 -6.992 1.00 92.12 86 ASP A N 1
ATOM 657 C CA . ASP A 1 86 ? -1.666 -10.393 -7.002 1.00 92.12 86 ASP A CA 1
ATOM 658 C C . ASP A 1 86 ? -2.217 -10.180 -5.595 1.00 92.12 86 ASP A C 1
ATOM 660 O O . ASP A 1 86 ? -3.052 -9.306 -5.347 1.00 92.12 86 ASP A O 1
ATOM 664 N N . ARG A 1 87 ? -1.718 -10.960 -4.640 1.00 90.94 87 ARG A N 1
ATOM 665 C CA . ARG A 1 87 ? -2.140 -10.896 -3.242 1.00 90.94 87 ARG A CA 1
ATOM 666 C C . ARG A 1 87 ? -1.611 -9.653 -2.550 1.00 90.94 87 ARG A C 1
ATOM 668 O O . ARG A 1 87 ? -2.348 -9.047 -1.775 1.00 90.94 87 ARG A O 1
ATOM 675 N N . ALA A 1 88 ? -0.397 -9.219 -2.875 1.00 92.81 88 ALA A N 1
ATOM 676 C CA . ALA A 1 88 ? 0.127 -7.938 -2.423 1.00 92.81 88 ALA A CA 1
ATOM 677 C C . ALA A 1 88 ? -0.703 -6.760 -2.970 1.00 92.81 88 ALA A C 1
ATOM 679 O O . ALA A 1 88 ? -1.027 -5.842 -2.216 1.00 92.81 88 ALA A O 1
ATOM 680 N N . PHE A 1 89 ? -1.121 -6.800 -4.240 1.00 94.69 89 PHE A N 1
ATOM 681 C CA . PHE A 1 89 ? -1.984 -5.766 -4.827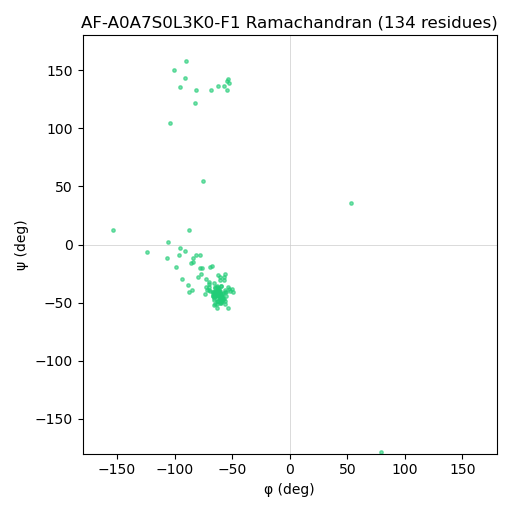 1.00 94.69 89 PHE A CA 1
ATOM 682 C C . PHE A 1 89 ? -3.381 -5.751 -4.199 1.00 94.69 89 PHE A C 1
ATOM 684 O O . PHE A 1 89 ? -3.890 -4.692 -3.830 1.00 94.69 89 PHE A O 1
ATOM 691 N N . GLN A 1 90 ? -3.996 -6.921 -4.004 1.00 92.12 90 GLN A N 1
ATOM 692 C CA . GLN A 1 90 ? -5.267 -7.033 -3.280 1.00 92.12 90 GLN A CA 1
ATOM 693 C C . GLN A 1 90 ? -5.145 -6.486 -1.857 1.00 92.12 90 GLN A C 1
ATOM 695 O O . GLN A 1 90 ? -6.023 -5.750 -1.404 1.00 92.12 90 GLN A O 1
ATOM 700 N N . TYR A 1 91 ? -4.048 -6.802 -1.168 1.00 92.44 91 TYR A N 1
ATOM 701 C CA . TYR A 1 91 ? -3.777 -6.280 0.163 1.00 92.44 91 TYR A CA 1
ATOM 702 C C . TYR A 1 91 ? -3.686 -4.757 0.167 1.00 92.44 91 TYR A C 1
ATOM 704 O O . TYR A 1 91 ? -4.321 -4.123 1.005 1.00 92.44 91 TYR A O 1
ATOM 712 N N . TYR A 1 92 ? -2.971 -4.159 -0.790 1.00 93.56 92 TYR A N 1
ATOM 713 C CA . TYR A 1 92 ? -2.891 -2.703 -0.913 1.00 93.56 92 TYR A CA 1
ATOM 714 C C . TYR A 1 92 ? -4.275 -2.061 -1.069 1.00 93.56 92 TYR A C 1
ATOM 716 O O . TYR A 1 92 ? -4.604 -1.127 -0.338 1.00 93.56 92 TYR A O 1
ATOM 724 N N . ARG A 1 93 ? -5.120 -2.603 -1.954 1.00 93.75 93 ARG A N 1
ATOM 725 C CA . ARG A 1 93 ? -6.493 -2.114 -2.169 1.00 93.75 93 ARG A CA 1
ATOM 726 C C . ARG A 1 93 ? -7.332 -2.171 -0.903 1.00 93.75 93 ARG A C 1
ATOM 728 O O . ARG A 1 93 ? -8.015 -1.202 -0.571 1.00 93.75 93 ARG A O 1
ATOM 735 N N . GLN A 1 94 ? -7.273 -3.292 -0.185 1.00 91.81 94 GLN A N 1
ATOM 736 C CA . GLN A 1 94 ? -8.022 -3.421 1.060 1.00 91.81 94 GLN A CA 1
ATOM 737 C C . GLN A 1 94 ? -7.459 -2.537 2.163 1.00 91.81 94 GLN A C 1
ATOM 739 O O . GLN A 1 94 ? -8.235 -1.976 2.929 1.00 91.81 94 GLN A O 1
ATOM 744 N N . ASP A 1 95 ? -6.145 -2.331 2.216 1.00 91.44 95 ASP A N 1
ATOM 745 C CA . ASP A 1 95 ? -5.547 -1.390 3.157 1.00 91.44 95 ASP A CA 1
ATOM 746 C C . ASP A 1 95 ? -6.072 0.027 2.903 1.00 91.44 95 ASP A C 1
ATOM 748 O O . ASP A 1 95 ? -6.546 0.666 3.839 1.00 91.44 95 ASP A O 1
ATOM 752 N N . GLN A 1 96 ? -6.105 0.481 1.645 1.00 92.25 96 GLN A N 1
ATOM 753 C CA . GLN A 1 96 ? -6.674 1.784 1.276 1.00 92.25 96 GLN A CA 1
ATOM 754 C C . GLN A 1 96 ? -8.149 1.904 1.677 1.00 92.25 96 GLN A C 1
ATOM 756 O O . GLN A 1 96 ? -8.545 2.898 2.287 1.00 92.25 96 GLN A O 1
ATOM 761 N N . LYS A 1 97 ? -8.958 0.873 1.409 1.00 91.75 97 LYS A N 1
ATOM 762 C CA . LYS A 1 97 ? -10.370 0.844 1.811 1.00 91.75 97 LYS A CA 1
ATOM 763 C C . LYS A 1 97 ? -10.537 0.938 3.330 1.00 91.75 97 LYS A C 1
ATOM 765 O O . LYS A 1 97 ? -11.384 1.683 3.815 1.00 91.75 97 LYS A O 1
ATOM 770 N N . ILE A 1 98 ? -9.722 0.211 4.092 1.00 91.44 98 ILE A N 1
ATOM 771 C CA . ILE A 1 98 ? -9.748 0.260 5.557 1.00 91.44 98 ILE A CA 1
ATOM 772 C C . ILE A 1 98 ? -9.299 1.633 6.066 1.00 91.44 98 ILE A C 1
ATOM 774 O O . ILE A 1 98 ? -9.933 2.164 6.973 1.00 91.44 98 ILE A O 1
ATOM 778 N N . GLN A 1 99 ? -8.273 2.253 5.471 1.00 90.19 99 GLN A N 1
ATOM 779 C CA . GLN A 1 99 ? -7.864 3.618 5.830 1.00 90.19 99 GLN A CA 1
ATOM 780 C C . GLN A 1 99 ? -8.977 4.643 5.569 1.00 90.19 99 GLN A C 1
ATOM 782 O O . GLN A 1 99 ? -9.203 5.520 6.404 1.00 90.19 99 GLN A O 1
ATOM 787 N N . GLN A 1 100 ? -9.708 4.512 4.459 1.00 90.75 100 GLN A N 1
ATOM 788 C CA . GLN A 1 100 ? -10.874 5.353 4.168 1.00 90.75 100 GLN A CA 1
ATOM 789 C C . GLN A 1 100 ? -11.973 5.172 5.221 1.00 90.75 100 GLN A C 1
ATOM 791 O O . GLN A 1 100 ? -12.414 6.158 5.806 1.00 90.75 100 GLN A O 1
ATOM 796 N N . LEU A 1 101 ? -12.336 3.929 5.551 1.00 88.94 101 LEU A N 1
ATOM 797 C CA . LEU A 1 101 ? -13.331 3.633 6.591 1.00 88.94 101 LEU A CA 1
ATOM 798 C C . LEU A 1 101 ? -12.912 4.169 7.968 1.00 88.94 101 LEU A C 1
ATOM 800 O O . LEU A 1 101 ? -13.727 4.737 8.693 1.00 88.94 101 LEU A O 1
ATOM 804 N N . LEU A 1 102 ? -11.634 4.036 8.335 1.00 90.00 102 LEU A N 1
ATOM 805 C CA . LEU A 1 102 ? -11.096 4.607 9.572 1.00 90.00 102 LEU A CA 1
ATOM 806 C C . LEU A 1 102 ? -11.232 6.136 9.588 1.00 90.00 102 LEU A C 1
ATOM 808 O O . LEU A 1 102 ? -11.610 6.706 10.613 1.00 90.00 102 LEU A O 1
ATOM 812 N N . ALA A 1 103 ? -10.947 6.804 8.468 1.00 89.44 103 ALA A N 1
ATOM 813 C CA . ALA A 1 103 ? -11.097 8.250 8.341 1.00 89.44 103 ALA A CA 1
ATOM 814 C C . ALA A 1 103 ? -12.570 8.686 8.420 1.00 89.44 103 ALA A C 1
ATOM 816 O O . ALA A 1 103 ? -12.882 9.645 9.128 1.00 89.44 103 ALA A O 1
ATOM 817 N N . GLU A 1 104 ? -13.476 7.961 7.763 1.00 88.19 104 GLU A N 1
ATOM 818 C CA . GLU A 1 104 ? -14.923 8.192 7.828 1.00 88.19 104 GLU A CA 1
ATOM 819 C C . GLU A 1 104 ? -15.444 8.052 9.257 1.00 88.19 104 GLU A C 1
ATOM 821 O O . GLU A 1 104 ? -16.068 8.977 9.771 1.00 88.19 104 GLU A O 1
ATOM 826 N N . ILE A 1 105 ? -15.111 6.958 9.948 1.00 87.38 105 ILE A N 1
ATOM 827 C CA . ILE A 1 105 ? -15.510 6.739 11.345 1.00 87.38 105 ILE A CA 1
ATOM 828 C C . ILE A 1 105 ? -14.922 7.826 12.241 1.00 87.38 105 ILE A C 1
ATOM 830 O O . ILE A 1 105 ? -15.602 8.334 13.130 1.00 87.38 105 ILE A O 1
ATOM 834 N N . LYS A 1 106 ? -13.665 8.228 12.028 1.00 86.44 106 LYS A N 1
ATOM 835 C CA . LYS A 1 106 ? -13.029 9.289 12.818 1.00 86.44 106 LYS A CA 1
ATOM 836 C C . LYS A 1 106 ? -13.743 10.632 12.645 1.00 86.44 106 LYS A C 1
ATOM 838 O O . LYS A 1 106 ? -13.968 11.310 13.649 1.00 86.44 106 LYS A O 1
ATOM 843 N N . ASN A 1 107 ? -14.164 10.960 11.427 1.00 85.81 107 ASN A N 1
ATOM 844 C CA . ASN A 1 107 ? -14.827 12.220 11.084 1.00 85.81 107 ASN A CA 1
ATOM 845 C C . ASN A 1 107 ? -16.363 12.169 11.192 1.00 85.81 107 ASN A C 1
ATOM 847 O O . ASN A 1 107 ? -17.014 13.199 11.032 1.00 85.81 107 ASN A O 1
ATOM 851 N N . SER A 1 108 ? -16.956 11.005 11.471 1.00 81.81 108 SER A N 1
ATOM 852 C CA . SER A 1 108 ? -18.408 10.863 11.579 1.00 81.81 108 SER A CA 1
ATOM 853 C C . SER A 1 108 ? -18.951 11.599 12.805 1.00 81.81 108 SER A C 1
ATOM 855 O O . SER A 1 108 ? -18.468 11.389 13.924 1.00 81.81 108 SER A O 1
ATOM 857 N N . ASN A 1 109 ? -20.026 12.362 12.601 1.00 76.69 109 ASN A N 1
ATOM 858 C CA . ASN A 1 109 ? -20.846 12.964 13.663 1.00 76.69 109 ASN A CA 1
ATOM 859 C C . ASN A 1 109 ? -21.963 12.026 14.165 1.00 76.69 109 ASN A C 1
ATOM 861 O O . ASN A 1 109 ? -22.872 12.457 14.870 1.00 76.69 109 ASN A O 1
ATOM 865 N N . GLU A 1 110 ? -21.902 10.748 13.786 1.00 75.81 110 GLU A N 1
ATOM 866 C CA . GLU A 1 110 ? -22.776 9.683 14.279 1.00 75.81 110 GLU A CA 1
ATOM 867 C C . GLU A 1 110 ? -22.760 9.618 15.820 1.00 75.81 110 GLU A C 1
ATOM 869 O O . GLU A 1 110 ? -21.688 9.767 16.422 1.00 75.81 110 GLU A O 1
ATOM 874 N N . PRO A 1 111 ? -23.904 9.343 16.479 1.00 73.88 111 PRO A N 1
ATOM 875 C CA . PRO A 1 111 ? -24.021 9.238 17.933 1.00 73.88 111 PRO A CA 1
ATOM 876 C C . PRO A 1 111 ? -23.429 7.917 18.461 1.00 73.88 111 PRO A C 1
ATOM 878 O O . PRO A 1 111 ? -24.077 7.137 19.158 1.00 73.88 111 PRO A O 1
ATOM 881 N N . LEU A 1 112 ? -22.170 7.645 18.130 1.00 78.44 112 LEU A N 1
ATOM 882 C CA . LEU A 1 112 ? -21.384 6.571 18.718 1.00 78.44 112 LEU A CA 1
ATOM 883 C C . LEU A 1 112 ? -20.818 7.047 20.056 1.00 78.44 112 LEU A C 1
ATOM 885 O O . LEU A 1 112 ? -20.213 8.117 20.147 1.00 78.44 112 LEU A O 1
ATOM 889 N N . LYS A 1 113 ? -20.951 6.221 21.099 1.00 83.44 113 LYS A N 1
ATOM 890 C CA .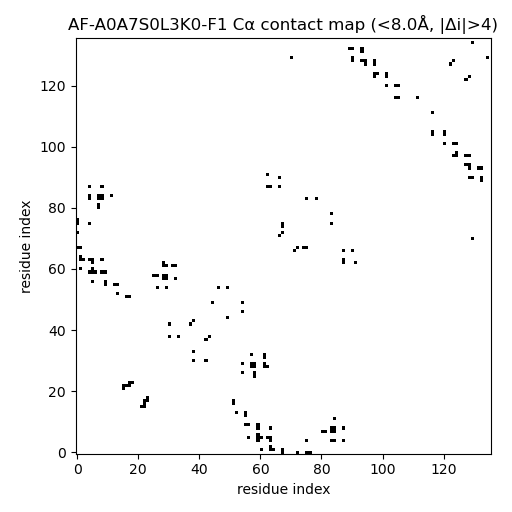 LYS A 1 113 ? -20.211 6.437 22.351 1.00 83.44 113 LYS A CA 1
ATOM 891 C C . LYS A 1 113 ? -18.717 6.528 22.026 1.00 83.44 113 LYS A C 1
ATOM 893 O O . LYS A 1 113 ? -18.201 5.676 21.300 1.00 83.44 113 LYS A O 1
ATOM 898 N N . ALA A 1 114 ? -18.031 7.532 22.572 1.00 80.12 114 ALA A N 1
ATOM 899 C CA . ALA A 1 114 ? -16.615 7.789 22.286 1.00 80.12 114 ALA A CA 1
ATOM 900 C C . ALA A 1 114 ? -15.731 6.549 22.525 1.00 80.12 114 ALA A C 1
ATOM 902 O O . ALA A 1 114 ? -14.826 6.263 21.744 1.00 80.12 114 ALA A O 1
ATOM 903 N N . GLU A 1 115 ? -16.066 5.775 23.556 1.00 82.56 115 GLU A N 1
ATOM 904 C CA . GLU A 1 115 ? -15.429 4.509 23.924 1.00 82.56 115 GLU A CA 1
ATOM 905 C C . GLU A 1 115 ? -15.543 3.464 22.803 1.00 82.56 115 GLU A C 1
ATOM 907 O O . GLU A 1 115 ? -14.543 2.911 22.351 1.00 82.56 115 GLU A O 1
ATOM 912 N N . ASN A 1 116 ? -16.754 3.254 22.278 1.00 85.44 116 ASN A N 1
ATOM 913 C CA . ASN A 1 116 ? -17.006 2.302 21.195 1.00 85.44 116 ASN A CA 1
ATOM 914 C C . ASN A 1 116 ? -16.303 2.731 19.907 1.00 85.44 116 ASN A C 1
ATOM 916 O O . ASN A 1 116 ? -15.739 1.898 19.204 1.00 85.44 116 ASN A O 1
ATOM 920 N N . LYS A 1 117 ? -16.300 4.035 19.609 1.00 86.06 117 LYS A N 1
ATOM 921 C CA . LYS A 1 117 ? -15.598 4.586 18.446 1.00 86.06 117 LYS A CA 1
ATOM 922 C C . LYS A 1 117 ? -14.094 4.310 18.524 1.00 86.06 117 LYS A C 1
ATOM 924 O O . LYS A 1 117 ? -13.515 3.868 17.537 1.00 86.06 117 LYS A O 1
ATOM 929 N N . ALA A 1 118 ? -13.475 4.501 19.690 1.00 85.81 118 ALA A N 1
ATOM 930 C CA . ALA A 1 118 ? -12.059 4.192 19.892 1.00 85.81 118 ALA A CA 1
ATOM 931 C C . ALA A 1 118 ? -11.755 2.695 19.703 1.00 85.81 118 ALA A C 1
ATOM 933 O O . ALA A 1 118 ? -10.793 2.351 19.020 1.00 85.81 118 ALA A O 1
ATOM 934 N N . VAL A 1 119 ? -12.603 1.812 20.240 1.00 87.44 119 VAL A N 1
ATOM 935 C CA . VAL A 1 119 ? -12.448 0.354 20.094 1.00 87.44 119 VAL A CA 1
ATOM 936 C C . VAL A 1 119 ? -12.597 -0.090 18.636 1.00 87.44 119 VAL A C 1
ATOM 938 O O . VAL A 1 119 ? -11.784 -0.871 18.149 1.00 87.44 119 VAL A O 1
ATOM 941 N N . ILE A 1 120 ? -13.593 0.429 17.909 1.00 87.38 120 ILE A N 1
ATOM 942 C CA . ILE A 1 120 ? -13.799 0.112 16.486 1.00 87.38 120 ILE A CA 1
ATOM 943 C C . ILE A 1 120 ? -12.578 0.532 15.658 1.00 87.38 120 ILE A C 1
ATOM 945 O O . ILE A 1 120 ? -12.103 -0.245 14.828 1.00 87.38 120 ILE A O 1
ATOM 949 N N . LEU A 1 121 ? -12.049 1.736 15.902 1.00 87.50 121 LEU A N 1
ATOM 950 C CA . LEU A 1 121 ? -10.850 2.228 15.222 1.00 87.50 121 LEU A CA 1
ATOM 951 C C . LEU A 1 121 ? -9.629 1.341 15.515 1.00 87.50 121 LEU A C 1
ATOM 953 O O . LEU A 1 121 ? -8.896 1.002 14.587 1.00 87.50 121 LEU A O 1
ATOM 957 N N . ASP A 1 122 ? -9.425 0.926 16.769 1.00 88.69 122 ASP A N 1
ATOM 958 C CA . ASP A 1 122 ? -8.307 0.049 17.140 1.00 88.69 122 ASP A CA 1
ATOM 959 C C . ASP A 1 122 ? -8.408 -1.320 16.446 1.00 88.69 122 ASP A C 1
ATOM 961 O O . ASP A 1 122 ? -7.456 -1.740 15.784 1.00 88.69 122 ASP A O 1
ATOM 965 N N . ILE A 1 123 ? -9.580 -1.967 16.485 1.00 88.62 123 ILE A N 1
ATOM 966 C CA . ILE A 1 123 ? -9.807 -3.275 15.845 1.00 88.62 123 ILE A CA 1
ATOM 967 C C . ILE A 1 123 ? -9.563 -3.199 14.333 1.00 88.62 123 ILE A C 1
ATOM 969 O O . ILE A 1 123 ? -8.821 -4.014 13.777 1.00 88.62 123 ILE A O 1
ATOM 973 N N . LEU A 1 124 ? -10.157 -2.208 13.661 1.00 87.50 124 LEU A N 1
ATOM 974 C CA . LEU A 1 124 ? -10.009 -2.041 12.216 1.00 87.50 124 LEU A CA 1
ATOM 975 C C . LEU A 1 124 ? -8.564 -1.713 11.824 1.00 87.50 124 LEU A C 1
ATOM 977 O O . LEU A 1 124 ? -8.082 -2.231 10.818 1.00 87.50 124 LEU A O 1
ATOM 981 N N . SER A 1 125 ? -7.849 -0.915 12.624 1.00 84.50 125 SER A N 1
ATOM 982 C CA . SER A 1 125 ? -6.454 -0.561 12.335 1.00 84.50 125 SER A CA 1
ATOM 983 C C . SER A 1 125 ? -5.505 -1.762 12.385 1.00 84.50 125 SER A C 1
ATOM 985 O O . SER A 1 125 ? -4.584 -1.847 11.568 1.00 84.50 125 SER A O 1
ATOM 987 N N . ARG A 1 126 ? -5.751 -2.702 13.308 1.00 84.19 126 ARG A N 1
ATOM 988 C CA . ARG A 1 126 ? -4.893 -3.873 13.532 1.00 84.19 126 ARG A CA 1
ATOM 989 C C . ARG A 1 126 ? -5.244 -5.055 12.639 1.00 84.19 126 ARG A C 1
ATOM 991 O O . ARG A 1 126 ? -4.338 -5.723 12.164 1.00 84.19 126 ARG A O 1
ATOM 998 N N . GLY A 1 127 ? -6.533 -5.333 12.436 1.00 81.31 127 GLY A N 1
ATOM 999 C CA . GLY A 1 127 ? -6.985 -6.564 11.773 1.00 81.31 127 GLY A CA 1
ATOM 1000 C C . GLY A 1 127 ? -7.876 -6.364 10.549 1.00 81.31 127 GLY A C 1
ATOM 1001 O O . GLY A 1 127 ? -8.198 -7.340 9.874 1.00 81.31 127 GLY A O 1
ATOM 1002 N N . GLY A 1 128 ? -8.282 -5.128 10.243 1.00 82.19 128 GLY A N 1
ATOM 1003 C CA . GLY A 1 128 ? -9.265 -4.852 9.194 1.00 82.19 128 GLY A CA 1
ATOM 1004 C C . GLY A 1 128 ? -8.812 -5.298 7.805 1.00 82.19 128 GLY A C 1
ATOM 1005 O O . GLY A 1 128 ? -9.593 -5.900 7.070 1.00 82.19 128 GLY A O 1
ATOM 1006 N N . THR A 1 129 ? -7.544 -5.062 7.455 1.00 83.00 129 THR A N 1
ATOM 1007 C CA . THR A 1 129 ? -7.017 -5.373 6.117 1.00 83.00 129 THR A CA 1
ATOM 1008 C C . THR A 1 129 ? -7.006 -6.877 5.851 1.00 83.00 129 THR A C 1
ATOM 1010 O O . THR A 1 129 ? -7.579 -7.331 4.861 1.00 83.00 129 THR A O 1
ATOM 1013 N N . ARG A 1 130 ? -6.424 -7.670 6.759 1.00 81.81 130 ARG A N 1
ATOM 1014 C CA . ARG A 1 130 ? -6.386 -9.132 6.642 1.00 81.81 130 ARG A CA 1
ATOM 1015 C C . ARG A 1 130 ? -7.778 -9.758 6.666 1.00 81.81 130 ARG A C 1
ATOM 1017 O O . ARG A 1 130 ? -8.071 -10.601 5.821 1.00 81.81 130 ARG A O 1
ATOM 1024 N N . ALA A 1 131 ? -8.647 -9.319 7.579 1.00 81.75 131 ALA A N 1
ATOM 1025 C CA . ALA A 1 131 ? -10.025 -9.802 7.635 1.00 81.75 131 ALA A CA 1
ATOM 1026 C C . ALA A 1 131 ? -10.777 -9.502 6.328 1.00 81.75 131 ALA A C 1
ATOM 1028 O O . ALA A 1 131 ? -11.477 -10.364 5.807 1.00 81.75 131 ALA A O 1
ATOM 1029 N N . SER A 1 132 ? -10.569 -8.319 5.741 1.00 80.38 132 SER A N 1
ATOM 1030 C CA . SER A 1 132 ? -11.190 -7.942 4.468 1.00 80.38 132 SER A CA 1
ATOM 1031 C C . SER A 1 132 ? -10.688 -8.749 3.264 1.00 80.38 132 SER A C 1
ATOM 1033 O O . SER A 1 132 ? -11.347 -8.742 2.222 1.00 80.38 132 SER A O 1
ATOM 1035 N N . LEU A 1 133 ? -9.533 -9.409 3.363 1.00 79.25 133 LEU A N 1
ATOM 1036 C CA . LEU A 1 133 ? -9.019 -10.288 2.312 1.00 79.25 133 LEU A CA 1
ATOM 1037 C C . LEU A 1 133 ? -9.601 -11.705 2.379 1.00 79.25 133 LEU A C 1
ATOM 1039 O O . LEU A 1 133 ? -9.430 -12.455 1.420 1.00 79.25 133 LEU A O 1
ATOM 1043 N N . ASN A 1 134 ? -10.293 -12.071 3.467 1.00 73.81 134 ASN A N 1
ATOM 1044 C CA . ASN A 1 134 ? -10.792 -13.429 3.723 1.00 73.81 134 ASN A CA 1
ATOM 1045 C C . ASN A 1 134 ? -9.696 -14.512 3.628 1.00 73.81 134 ASN A C 1
ATOM 1047 O O . ASN A 1 134 ? -9.953 -15.620 3.159 1.00 73.81 134 ASN A O 1
ATOM 1051 N N . ILE A 1 135 ? -8.468 -14.191 4.049 1.00 64.62 135 ILE A N 1
ATOM 1052 C CA . ILE A 1 135 ? -7.341 -15.134 4.070 1.00 64.62 135 ILE A CA 1
ATOM 1053 C C . ILE A 1 135 ? -7.135 -15.567 5.528 1.00 64.62 135 ILE A C 1
ATOM 1055 O O . ILE A 1 135 ? -6.653 -14.779 6.351 1.00 64.62 135 ILE A O 1
ATOM 1059 N N . PHE A 1 136 ? -7.555 -16.795 5.842 1.00 55.41 136 PHE A N 1
ATOM 1060 C CA . PHE A 1 136 ? -7.448 -17.420 7.165 1.00 55.41 136 PHE A CA 1
ATOM 1061 C C . PHE A 1 136 ? -6.423 -18.545 7.155 1.00 55.41 136 PHE A C 1
ATOM 1063 O O . PHE A 1 136 ? -6.484 -19.377 6.222 1.00 55.41 136 PHE A O 1
#

Sequence (136 aa):
AINKVTDAITDALENVQPEDPLFKELFPLIKEGLPAKMVEIGGDRIGNNFPVQYQRNAIASALASKLVYKEGIHLVEIQPADQIADRAFQYYRQDQKIQQLLAEIKNSNEPLKAENKAVILDILSRGGTRASLNIF

Radius of gyration: 16.63 Å; Cα contacts (8 Å, |Δi|>4): 104; chains: 1; bounding box: 37×40×42 Å

Solvent-accessible surface area (backbone atoms only — not comparable to full-atom values): 7712 Å² total; per-residue (Å²): 98,50,65,63,41,21,50,37,30,35,63,72,41,70,86,62,47,80,86,38,69,68,43,56,68,46,48,61,37,43,55,72,67,42,60,67,70,55,41,73,76,44,50,84,47,47,80,80,71,46,57,68,69,56,51,44,49,40,29,18,47,35,49,21,46,54,48,34,75,73,66,39,55,64,74,62,69,77,46,61,76,87,47,46,32,62,50,52,53,52,46,51,55,38,40,53,51,44,51,51,51,46,50,49,62,70,71,49,86,65,93,61,56,68,69,58,51,52,50,53,47,53,52,44,73,76,46,35,39,55,60,72,65,73,72,130

Secondary structure (DSSP, 8-state):
-HHHHHHHHHHHHTT--TTSHHHHHHTHHHHHTS-HHHHHHHGGGHHHHS-HHHHH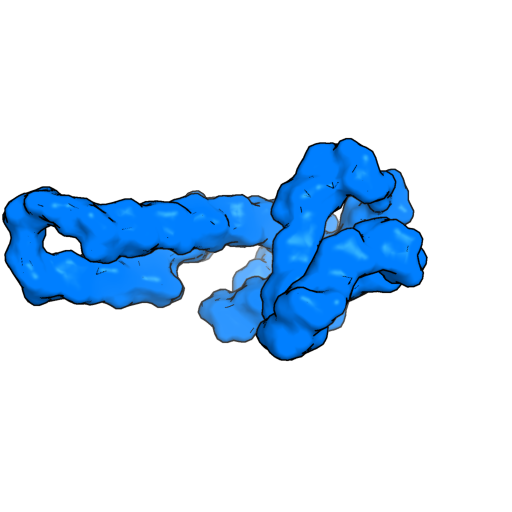HHHHHHHHHHHHHHH-SHHHHTS-GGGHHHHHHHHHHHHHHHHHHHHHHHH--S---HHHHHHHHHHHHHHHHHHHHT--

Organism: NCBI:txid221442

Foldseek 3Di:
DLVLQLVLQLVVCVPPDCVHPLNVLLQVLLVVQDDVVCCVVCVVVCVPPDDPSVSSSSSRNSLSCVCCVQPNCPVVVPDDSNCSNVVSSLLSVQVVVLVVVLVCLVPDPPPDDPVVSVVVSVCSVRCVSVVVVVDD

Mean predicted aligned error: 5.3 Å